Protein AF-A0AAU7CH42-F1 (afdb_monomer_lite)

Structure (mmCIF, N/CA/C/O backbone):
data_AF-A0AAU7CH42-F1
#
_entry.id   AF-A0AAU7CH42-F1
#
loop_
_atom_site.group_PDB
_atom_site.id
_atom_site.type_symbol
_atom_site.label_atom_id
_atom_site.label_alt_id
_atom_site.label_comp_id
_atom_site.label_asym_id
_atom_site.label_entity_id
_atom_site.label_seq_id
_atom_site.pdbx_PDB_ins_code
_atom_site.Cartn_x
_atom_site.Cartn_y
_atom_site.Cartn_z
_atom_site.occupancy
_atom_site.B_iso_or_equiv
_atom_site.auth_seq_id
_atom_site.auth_comp_id
_atom_site.auth_asym_id
_atom_site.auth_atom_id
_atom_site.pdbx_PDB_model_num
ATOM 1 N N . MET A 1 1 ? 17.005 -9.401 18.042 1.00 46.53 1 MET A N 1
ATOM 2 C CA . MET A 1 1 ? 15.572 -9.544 1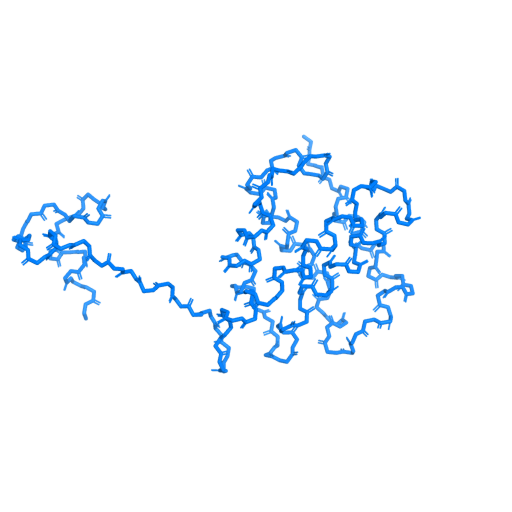8.365 1.00 46.53 1 MET A CA 1
ATOM 3 C C . MET A 1 1 ? 14.827 -9.165 17.100 1.00 46.53 1 MET A C 1
ATOM 5 O O . MET A 1 1 ? 15.107 -8.094 16.584 1.00 46.53 1 MET A O 1
ATOM 9 N N . PHE A 1 2 ? 14.045 -10.068 16.508 1.00 52.94 2 PHE A N 1
ATOM 10 C CA . PHE A 1 2 ? 13.291 -9.731 15.299 1.00 52.94 2 PHE A CA 1
ATOM 11 C C . PHE A 1 2 ? 12.168 -8.773 15.699 1.00 52.94 2 PHE A C 1
ATOM 13 O O . PHE A 1 2 ? 11.379 -9.090 16.588 1.00 52.94 2 PHE A O 1
ATOM 20 N N . ASP A 1 3 ? 12.155 -7.576 15.116 1.00 69.31 3 ASP A N 1
ATOM 21 C CA . ASP A 1 3 ? 11.069 -6.623 15.308 1.00 69.31 3 ASP A CA 1
ATOM 22 C C . ASP A 1 3 ? 9.828 -7.148 14.569 1.00 69.31 3 ASP A C 1
ATOM 24 O O . ASP A 1 3 ? 9.683 -6.978 13.360 1.00 69.31 3 ASP A O 1
ATOM 28 N N . ASN A 1 4 ? 8.945 -7.833 15.292 1.00 81.88 4 ASN A N 1
ATOM 29 C CA . ASN A 1 4 ? 7.700 -8.378 14.741 1.00 81.88 4 ASN A CA 1
ATOM 30 C C . ASN A 1 4 ? 6.534 -7.375 14.822 1.00 81.88 4 ASN A C 1
ATOM 32 O O . ASN A 1 4 ? 5.387 -7.759 14.609 1.00 81.88 4 ASN A O 1
ATOM 36 N N . ARG A 1 5 ? 6.791 -6.093 15.143 1.00 90.38 5 ARG A N 1
ATOM 37 C CA . ARG A 1 5 ? 5.725 -5.087 15.298 1.00 90.38 5 ARG A CA 1
ATOM 38 C C . ARG A 1 5 ? 4.928 -4.933 14.007 1.00 90.38 5 ARG A C 1
ATOM 40 O O . ARG A 1 5 ? 3.707 -4.984 14.045 1.00 90.38 5 ARG A O 1
ATOM 47 N N . TRP A 1 6 ? 5.624 -4.832 12.874 1.00 91.31 6 TRP A N 1
ATOM 48 C CA . TRP A 1 6 ? 5.000 -4.697 11.557 1.00 91.31 6 TRP A CA 1
ATOM 49 C C . TRP A 1 6 ? 4.039 -5.844 11.227 1.00 91.31 6 TRP A C 1
ATOM 51 O O . TRP A 1 6 ? 2.914 -5.588 10.809 1.00 91.31 6 TRP A O 1
ATOM 61 N N . ASP A 1 7 ? 4.465 -7.094 11.430 1.00 89.44 7 ASP A N 1
ATOM 62 C CA . ASP A 1 7 ? 3.642 -8.271 11.133 1.00 89.44 7 ASP A CA 1
ATOM 63 C C . ASP A 1 7 ? 2.440 -8.390 12.084 1.00 89.44 7 ASP A C 1
ATOM 65 O O . ASP A 1 7 ? 1.356 -8.785 11.665 1.00 89.44 7 ASP A O 1
ATOM 69 N N . ASN A 1 8 ? 2.593 -7.983 13.347 1.00 92.69 8 ASN A N 1
ATOM 70 C CA . ASN A 1 8 ? 1.464 -7.919 14.276 1.00 92.69 8 ASN A CA 1
ATOM 71 C C . ASN A 1 8 ? 0.457 -6.842 13.848 1.00 92.69 8 ASN A C 1
ATOM 73 O O . ASN A 1 8 ? -0.742 -7.097 13.794 1.00 92.69 8 ASN A O 1
ATOM 77 N N . TRP A 1 9 ? 0.935 -5.646 13.496 1.00 94.88 9 TRP A N 1
ATOM 78 C CA . TRP A 1 9 ? 0.058 -4.553 13.079 1.00 94.88 9 TRP A CA 1
ATOM 79 C C . TRP A 1 9 ? -0.636 -4.827 11.746 1.00 94.88 9 TRP A C 1
ATOM 81 O O . TRP A 1 9 ? -1.778 -4.409 11.564 1.00 94.88 9 TRP A O 1
ATOM 91 N N . SER A 1 10 ? 0.029 -5.515 10.814 1.00 92.75 10 SER A N 1
ATOM 92 C CA . SER A 1 10 ? -0.593 -5.922 9.553 1.00 92.75 10 SER A CA 1
ATOM 93 C C . SER A 1 10 ? -1.693 -6.965 9.778 1.00 92.75 10 SER A C 1
ATOM 95 O O . SER A 1 10 ? -2.712 -6.912 9.089 1.00 92.75 10 SER A O 1
ATOM 97 N N . GLY A 1 11 ? -1.528 -7.849 10.771 1.00 92.31 11 GLY A N 1
ATOM 98 C CA . GLY A 1 11 ? -2.577 -8.743 11.268 1.00 92.31 11 GLY A CA 1
ATOM 99 C C . GLY A 1 11 ? -3.774 -7.974 11.830 1.00 92.31 11 GLY A C 1
ATOM 100 O O . GLY A 1 11 ? -4.883 -8.133 11.326 1.00 92.31 11 GLY A O 1
ATOM 101 N N . ASP A 1 12 ? -3.531 -7.057 12.773 1.00 93.81 12 ASP A N 1
ATOM 102 C CA . ASP A 1 12 ? -4.585 -6.215 13.362 1.00 93.81 12 ASP A CA 1
ATOM 103 C C . ASP A 1 12 ? -5.366 -5.433 12.294 1.00 93.81 12 ASP A C 1
ATOM 105 O O . ASP A 1 12 ? -6.585 -5.284 12.376 1.00 93.81 12 ASP A O 1
ATOM 109 N N . PHE A 1 13 ? -4.669 -4.920 11.274 1.00 95.25 13 PHE A N 1
ATOM 110 C CA . PHE A 1 13 ? -5.308 -4.226 10.163 1.00 95.25 13 PHE A CA 1
ATOM 111 C C . PHE A 1 13 ? -6.175 -5.164 9.327 1.00 95.25 13 PHE A C 1
ATOM 113 O O . PHE A 1 13 ? -7.300 -4.791 9.002 1.00 95.25 13 PHE A O 1
ATOM 120 N N . ALA A 1 14 ? -5.685 -6.362 8.994 1.00 92.50 14 ALA A N 1
ATOM 121 C CA . ALA A 1 14 ? -6.423 -7.333 8.188 1.00 92.50 14 ALA A CA 1
ATOM 122 C C . ALA A 1 14 ? -7.743 -7.775 8.848 1.00 92.50 14 ALA A C 1
ATOM 124 O O . ALA A 1 14 ? -8.693 -8.096 8.137 1.00 92.50 14 ALA A O 1
ATOM 125 N N . GLU A 1 15 ? -7.817 -7.738 10.181 1.00 91.88 15 GLU A N 1
ATOM 126 C CA . GLU A 1 15 ? -9.028 -8.028 10.963 1.00 91.88 15 GLU A CA 1
ATOM 127 C C . GLU A 1 15 ? -9.875 -6.777 11.273 1.00 91.88 15 GLU A C 1
ATOM 129 O O . GLU A 1 15 ? -10.935 -6.871 11.893 1.00 91.88 15 GLU A O 1
ATOM 134 N N . SER A 1 16 ? -9.430 -5.590 10.857 1.00 92.25 16 SER A N 1
ATOM 135 C CA . SER A 1 16 ? -10.112 -4.330 11.150 1.00 92.25 16 SER A CA 1
ATOM 136 C C . SER A 1 16 ? -11.187 -3.974 10.119 1.00 92.25 16 SER A C 1
ATOM 138 O O . SER A 1 16 ? -11.091 -4.302 8.935 1.00 92.25 16 SER A O 1
ATOM 140 N N . PHE A 1 17 ? -12.146 -3.147 10.541 1.00 90.88 17 PHE A N 1
ATOM 141 C CA . PHE A 1 17 ? -13.134 -2.530 9.647 1.00 90.88 17 PHE A CA 1
ATOM 142 C C . PHE A 1 17 ? -12.491 -1.709 8.509 1.00 90.88 17 PHE A C 1
ATOM 144 O O . PHE A 1 17 ? -13.077 -1.537 7.441 1.00 90.88 17 PHE A O 1
ATOM 151 N N . ALA A 1 18 ? -11.267 -1.201 8.696 1.00 89.56 18 ALA A N 1
ATOM 152 C CA . ALA A 1 18 ? -10.545 -0.497 7.637 1.00 89.56 18 ALA A CA 1
ATOM 153 C C . ALA A 1 18 ? -10.196 -1.437 6.468 1.00 89.56 18 ALA A C 1
ATOM 155 O O . ALA A 1 18 ? -10.364 -1.058 5.309 1.00 89.56 18 ALA A O 1
ATOM 156 N N . ALA A 1 19 ? -9.801 -2.683 6.749 1.00 89.44 19 ALA A N 1
ATOM 157 C CA . ALA A 1 19 ? -9.552 -3.676 5.706 1.00 89.44 19 ALA A CA 1
ATOM 158 C C . ALA A 1 19 ? -10.844 -4.149 5.021 1.00 89.44 19 ALA A C 1
ATOM 160 O O . ALA A 1 19 ? -10.835 -4.428 3.821 1.00 89.44 19 ALA A O 1
ATOM 161 N N . GLU A 1 20 ? -11.974 -4.180 5.732 1.00 90.31 20 GLU A N 1
ATOM 162 C CA . GLU A 1 20 ? -13.276 -4.514 5.137 1.00 90.31 20 GLU A CA 1
ATOM 163 C C . GLU A 1 20 ? -13.731 -3.487 4.089 1.00 90.31 20 GLU A C 1
ATOM 165 O O . GLU A 1 20 ? -14.423 -3.839 3.131 1.00 90.31 20 GLU A O 1
ATOM 170 N N . GLN A 1 21 ? -13.309 -2.229 4.225 1.00 90.19 21 GLN A N 1
ATOM 171 C CA . GLN A 1 21 ? -13.615 -1.158 3.273 1.00 90.19 21 GLN A CA 1
ATOM 172 C C . GLN A 1 21 ? -12.758 -1.207 1.999 1.00 90.19 21 GLN A C 1
ATOM 174 O O . GLN A 1 21 ? -13.072 -0.516 1.028 1.00 90.19 21 GLN A O 1
ATOM 179 N N . LEU A 1 22 ? -11.713 -2.041 1.956 1.00 93.81 22 LEU A N 1
ATOM 180 C CA . LEU A 1 22 ? -10.921 -2.242 0.746 1.00 93.81 22 LEU A CA 1
ATOM 181 C C . LEU A 1 22 ? -11.749 -2.910 -0.360 1.00 93.81 22 LEU A C 1
ATOM 183 O O . LEU A 1 22 ? -12.705 -3.659 -0.111 1.00 93.81 22 LEU A O 1
ATOM 187 N N . ASP A 1 23 ? -11.323 -2.673 -1.603 1.00 95.38 23 ASP A N 1
ATOM 188 C CA . ASP A 1 23 ? -11.874 -3.327 -2.788 1.00 95.38 23 ASP A CA 1
ATOM 189 C C . ASP A 1 23 ? -11.852 -4.853 -2.608 1.00 95.38 23 ASP A C 1
ATOM 191 O O . ASP A 1 23 ? -10.850 -5.448 -2.203 1.00 95.38 23 ASP A O 1
ATOM 195 N N . SER A 1 24 ? -12.973 -5.501 -2.923 1.00 94.00 24 SER A N 1
ATOM 196 C CA . SER A 1 24 ? -13.136 -6.952 -2.785 1.00 94.00 24 SER A CA 1
ATOM 197 C C . SER A 1 24 ? -12.020 -7.775 -3.446 1.00 94.00 24 SER A C 1
ATOM 199 O O . SER A 1 24 ? -11.683 -8.842 -2.936 1.00 94.00 24 SER A O 1
ATOM 201 N N . ARG A 1 25 ? -11.395 -7.261 -4.518 1.00 94.50 25 ARG A N 1
ATOM 202 C CA . ARG A 1 25 ? -10.317 -7.930 -5.266 1.00 94.50 25 ARG A CA 1
ATOM 203 C C . ARG A 1 25 ? -9.023 -8.097 -4.472 1.00 94.50 25 ARG A C 1
ATOM 205 O O . ARG A 1 25 ? -8.244 -8.992 -4.776 1.00 94.50 25 ARG A O 1
ATOM 212 N N . VAL A 1 26 ? -8.775 -7.254 -3.467 1.00 94.00 26 VAL A N 1
ATOM 213 C CA . VAL A 1 26 ? -7.531 -7.291 -2.675 1.00 94.00 26 VAL A CA 1
ATOM 214 C C . VAL A 1 26 ? -7.691 -7.916 -1.297 1.00 94.00 26 VAL A C 1
ATOM 216 O O . VAL A 1 26 ? -6.680 -8.241 -0.679 1.00 94.00 26 VAL A O 1
ATOM 219 N N . ARG A 1 27 ? -8.923 -8.138 -0.817 1.00 90.69 27 ARG A N 1
ATOM 220 C CA . ARG A 1 27 ? -9.181 -8.639 0.548 1.00 90.69 27 ARG A CA 1
ATOM 221 C C . ARG A 1 27 ? -8.472 -9.963 0.845 1.00 90.69 27 ARG A C 1
ATOM 223 O O . ARG A 1 27 ? -7.930 -10.130 1.929 1.00 90.69 27 ARG A O 1
ATOM 230 N N . GLY A 1 28 ? -8.401 -10.867 -0.133 1.00 91.81 28 GLY A N 1
ATOM 231 C CA . GLY A 1 28 ? -7.698 -12.150 0.004 1.00 91.81 28 GLY A CA 1
ATOM 232 C C . GLY A 1 28 ? -6.165 -12.063 -0.014 1.00 91.81 28 GLY A C 1
ATOM 233 O O . GLY A 1 28 ? -5.507 -13.059 0.263 1.00 91.81 28 GLY A O 1
ATOM 234 N N . CYS A 1 29 ? -5.591 -10.899 -0.334 1.00 94.31 29 CYS A N 1
ATOM 235 C CA . CYS A 1 29 ? -4.148 -10.711 -0.513 1.00 94.31 29 CYS A CA 1
ATOM 236 C C . CYS A 1 29 ? -3.557 -9.607 0.383 1.00 94.31 29 CYS A C 1
ATOM 238 O O . CYS A 1 29 ? -2.383 -9.273 0.231 1.00 94.31 29 CYS A O 1
ATOM 240 N N . VAL A 1 30 ? -4.334 -9.028 1.310 1.00 94.75 30 VAL A N 1
ATOM 241 C CA . VAL A 1 30 ? -3.886 -7.906 2.160 1.00 94.75 30 VAL A CA 1
ATOM 242 C C . VAL A 1 30 ? -2.625 -8.265 2.941 1.00 94.75 30 VAL A C 1
ATOM 244 O O . VAL A 1 30 ? -1.619 -7.565 2.834 1.00 94.75 30 VAL A O 1
ATOM 247 N N . SER A 1 31 ? -2.645 -9.378 3.677 1.00 93.19 31 SER A N 1
ATOM 248 C CA . SER A 1 31 ? -1.502 -9.806 4.490 1.00 93.19 31 SER A CA 1
ATOM 249 C C . SER A 1 31 ? -0.255 -10.042 3.637 1.00 93.19 31 SER A C 1
ATOM 251 O O . SER A 1 31 ? 0.833 -9.612 4.004 1.00 93.19 31 SER A O 1
ATOM 253 N N . GLU A 1 32 ? -0.409 -10.647 2.457 1.00 94.38 32 GLU A N 1
ATOM 254 C CA . GLU A 1 32 ? 0.707 -10.904 1.544 1.00 94.38 32 GLU A CA 1
ATOM 255 C C . GLU A 1 32 ? 1.329 -9.599 1.016 1.00 94.38 32 GLU A C 1
ATOM 257 O O . GLU A 1 32 ? 2.554 -9.445 1.016 1.00 94.38 32 GLU A O 1
ATOM 262 N N . ILE A 1 33 ? 0.491 -8.626 0.637 1.00 96.38 33 ILE A N 1
ATOM 263 C CA . ILE A 1 33 ? 0.925 -7.293 0.197 1.00 96.38 33 ILE A CA 1
ATOM 264 C C . ILE A 1 33 ? 1.716 -6.592 1.307 1.00 96.38 33 ILE A C 1
ATOM 266 O O . ILE A 1 33 ? 2.823 -6.104 1.058 1.00 96.38 33 ILE A O 1
ATOM 270 N N . LEU A 1 34 ? 1.171 -6.551 2.526 1.00 96.62 34 LEU A N 1
ATOM 271 C CA . LEU A 1 34 ? 1.771 -5.821 3.644 1.00 96.62 34 LEU A CA 1
ATOM 272 C C . LEU A 1 34 ? 3.050 -6.487 4.159 1.00 96.62 34 LEU A C 1
ATOM 274 O O . LEU A 1 34 ? 4.032 -5.788 4.428 1.00 96.62 34 LEU A O 1
ATOM 278 N N . SER A 1 35 ? 3.085 -7.817 4.248 1.00 94.19 35 SER A N 1
ATOM 279 C CA . SER A 1 35 ? 4.292 -8.551 4.640 1.00 94.19 35 SER A CA 1
ATOM 280 C C . SER A 1 35 ? 5.404 -8.383 3.605 1.00 94.19 35 SER A C 1
ATOM 282 O O . SER A 1 35 ? 6.536 -8.058 3.971 1.00 94.19 35 SER A O 1
ATOM 284 N N . HIS A 1 36 ? 5.103 -8.517 2.307 1.00 95.38 36 HIS A N 1
ATOM 285 C CA . HIS A 1 36 ? 6.108 -8.317 1.261 1.00 95.38 36 HIS A CA 1
ATOM 286 C C . HIS A 1 36 ? 6.618 -6.868 1.223 1.00 95.38 36 HIS A C 1
ATOM 288 O O . HIS A 1 36 ? 7.822 -6.640 1.054 1.00 95.38 36 HIS A O 1
ATOM 294 N N . PHE A 1 37 ? 5.732 -5.882 1.398 1.00 96.94 37 PHE A N 1
ATOM 295 C CA . PHE A 1 37 ? 6.116 -4.473 1.469 1.00 96.94 37 PHE A CA 1
ATOM 296 C C . PHE A 1 37 ? 7.042 -4.204 2.660 1.00 96.94 37 PHE A C 1
ATOM 298 O O . PHE A 1 37 ? 8.146 -3.701 2.457 1.00 96.94 37 PHE A O 1
ATOM 305 N N . GLY A 1 38 ? 6.656 -4.610 3.874 1.00 94.94 38 GLY A N 1
ATOM 306 C CA . GLY A 1 38 ? 7.467 -4.398 5.075 1.00 94.94 38 GLY A CA 1
ATOM 307 C C . GLY A 1 38 ? 8.843 -5.058 4.986 1.00 94.94 38 GLY A C 1
ATOM 308 O O . GLY A 1 38 ? 9.858 -4.416 5.250 1.00 94.94 38 GLY A O 1
ATOM 309 N N . GLN A 1 39 ? 8.913 -6.309 4.517 1.00 94.00 39 GLN A N 1
ATOM 310 C CA . GLN A 1 39 ? 10.189 -6.999 4.282 1.00 94.00 39 GLN A CA 1
ATOM 311 C C . GLN A 1 39 ? 11.045 -6.287 3.226 1.00 94.00 39 GLN A C 1
ATOM 313 O O . GLN A 1 39 ? 12.266 -6.181 3.364 1.00 94.00 39 GLN A O 1
ATOM 318 N N . SER A 1 40 ? 10.411 -5.763 2.175 1.00 94.69 40 SER A N 1
ATOM 319 C CA . SER A 1 40 ? 11.094 -5.018 1.120 1.00 94.69 40 SER A CA 1
ATOM 320 C C . SER A 1 40 ? 11.672 -3.698 1.624 1.00 94.69 40 SER A C 1
ATOM 322 O O . SER A 1 40 ? 12.813 -3.389 1.274 1.00 94.69 40 SER A O 1
ATOM 324 N N . VAL A 1 41 ? 10.937 -2.957 2.457 1.00 95.06 41 VAL A N 1
ATOM 325 C CA . VAL A 1 41 ? 11.427 -1.726 3.097 1.00 95.06 41 VAL A CA 1
ATOM 326 C C . VAL A 1 41 ? 12.579 -2.051 4.043 1.00 95.06 41 VAL A C 1
ATOM 328 O O . VAL A 1 41 ? 13.654 -1.488 3.876 1.00 95.06 41 VAL A O 1
ATOM 331 N N . ARG A 1 42 ? 12.427 -3.058 4.917 1.00 93.12 42 ARG A N 1
ATOM 332 C CA . ARG A 1 42 ? 13.475 -3.506 5.860 1.00 93.12 42 ARG A CA 1
ATOM 333 C C . ARG A 1 42 ? 14.764 -3.974 5.193 1.00 93.12 42 ARG A C 1
ATOM 335 O O . ARG A 1 42 ? 15.836 -3.936 5.792 1.00 93.12 42 ARG A O 1
ATOM 342 N N . SER A 1 43 ? 14.671 -4.442 3.949 1.00 92.75 43 SER A N 1
ATOM 343 C CA . SER A 1 43 ? 15.849 -4.816 3.162 1.00 92.75 43 SER A CA 1
ATOM 344 C C . SER A 1 43 ? 16.683 -3.615 2.692 1.00 92.75 43 SER A C 1
ATOM 346 O O . SER A 1 43 ? 17.808 -3.820 2.241 1.00 92.75 43 SER A O 1
ATOM 348 N N . ILE A 1 44 ? 16.131 -2.398 2.765 1.00 91.81 44 ILE A N 1
ATOM 349 C CA . ILE A 1 44 ? 16.771 -1.133 2.379 1.00 91.81 44 ILE A CA 1
ATOM 350 C C . ILE A 1 44 ? 17.048 -0.280 3.627 1.00 91.81 44 ILE A C 1
ATOM 352 O O . ILE A 1 44 ? 18.197 0.087 3.846 1.00 91.81 44 ILE A O 1
ATOM 356 N N . ASP A 1 45 ? 16.029 -0.034 4.456 1.00 91.50 45 ASP A N 1
ATOM 357 C CA . ASP A 1 45 ? 16.111 0.714 5.718 1.00 91.50 45 ASP A CA 1
ATOM 358 C C . ASP A 1 45 ? 15.875 -0.221 6.901 1.00 91.50 45 ASP A C 1
ATOM 360 O O . ASP A 1 45 ? 14.771 -0.730 7.101 1.00 91.50 45 ASP A O 1
ATOM 364 N N . ARG A 1 46 ? 16.915 -0.456 7.702 1.00 89.38 46 ARG A N 1
ATOM 365 C CA . ARG A 1 46 ? 16.840 -1.368 8.854 1.00 89.38 46 ARG A CA 1
ATOM 366 C C . ARG A 1 46 ? 16.067 -0.791 10.035 1.00 89.38 46 ARG A C 1
ATOM 368 O O . ARG A 1 46 ? 15.541 -1.575 10.820 1.00 89.38 46 ARG A O 1
ATOM 375 N N . ASP A 1 47 ? 15.999 0.531 10.126 1.00 88.88 47 ASP A N 1
ATOM 376 C CA . ASP A 1 47 ? 15.338 1.271 11.204 1.00 88.88 47 ASP A CA 1
ATOM 377 C C . ASP A 1 47 ? 13.819 1.396 10.993 1.00 88.88 47 ASP A C 1
ATOM 379 O O . ASP A 1 47 ? 13.100 1.919 11.837 1.00 88.88 47 ASP A O 1
ATOM 383 N N . PHE A 1 48 ? 13.290 0.852 9.895 1.00 89.31 48 PHE A N 1
ATOM 384 C CA . PHE A 1 48 ? 11.854 0.773 9.664 1.00 89.31 48 PHE A CA 1
ATOM 385 C C . PHE A 1 48 ? 11.159 -0.154 10.683 1.00 89.31 48 PHE A C 1
ATOM 387 O O . PHE A 1 48 ? 11.546 -1.328 10.806 1.00 89.31 48 PHE A O 1
ATOM 394 N N . PRO A 1 49 ? 10.058 0.279 11.331 1.00 88.62 49 PRO A N 1
ATOM 395 C CA . PRO A 1 49 ? 9.188 1.407 10.970 1.00 88.62 49 PRO A CA 1
ATOM 396 C C . PRO A 1 49 ? 9.405 2.710 11.756 1.00 88.62 49 PRO A C 1
ATOM 398 O O . PRO A 1 49 ? 8.531 3.567 11.706 1.00 88.62 49 PRO A O 1
ATOM 401 N N . ASP A 1 50 ? 10.511 2.867 12.481 1.00 88.56 50 ASP A N 1
ATOM 402 C CA . ASP A 1 50 ? 10.781 4.081 13.260 1.00 88.56 50 ASP A CA 1
ATOM 403 C C . ASP A 1 50 ? 11.382 5.201 12.379 1.00 88.56 50 ASP A C 1
ATOM 405 O O . ASP A 1 50 ? 11.065 6.370 12.571 1.00 88.56 50 ASP A O 1
ATOM 409 N N . GLU A 1 51 ? 12.184 4.855 11.363 1.00 87.19 51 GLU A N 1
ATOM 410 C CA . GLU A 1 51 ? 12.722 5.805 10.377 1.00 87.19 51 GLU A CA 1
ATOM 411 C C . GLU A 1 51 ? 12.733 5.204 8.960 1.00 87.19 51 GLU A C 1
ATOM 413 O O . GLU A 1 51 ? 12.930 4.000 8.770 1.00 87.19 51 GLU A O 1
ATOM 418 N N . VAL A 1 52 ? 12.502 6.046 7.944 1.00 91.19 52 VAL A N 1
ATOM 419 C CA . VAL A 1 52 ? 12.564 5.664 6.525 1.00 91.19 52 VAL A CA 1
ATOM 420 C C . VAL A 1 52 ? 13.313 6.720 5.729 1.00 91.19 52 VAL A C 1
ATOM 422 O O . VAL A 1 52 ? 12.919 7.887 5.693 1.00 91.19 52 VAL A O 1
ATOM 425 N N . SER A 1 53 ? 14.352 6.294 5.015 1.00 91.00 53 SER A N 1
ATOM 426 C CA . SER A 1 53 ? 15.127 7.162 4.141 1.00 91.00 53 SER A CA 1
ATOM 427 C C . SER A 1 53 ? 14.308 7.638 2.936 1.00 91.00 53 SER A C 1
ATOM 429 O O . SER A 1 53 ? 13.464 6.931 2.368 1.00 91.00 53 SER A O 1
ATOM 431 N N . ALA A 1 54 ? 14.599 8.856 2.477 1.00 85.50 54 ALA A N 1
ATOM 432 C CA . ALA A 1 54 ? 13.951 9.423 1.301 1.00 85.50 54 ALA A CA 1
ATOM 433 C C . ALA A 1 54 ? 14.151 8.528 0.061 1.00 85.50 54 ALA A C 1
ATOM 435 O O . ALA A 1 54 ? 15.265 8.153 -0.294 1.00 85.50 54 ALA A O 1
ATOM 436 N N . GLY A 1 55 ? 13.056 8.208 -0.634 1.00 90.00 55 GLY A N 1
ATOM 437 C CA . GLY A 1 55 ? 13.085 7.391 -1.853 1.00 90.00 55 GLY A CA 1
ATOM 438 C C . GLY A 1 55 ? 13.031 5.875 -1.625 1.00 90.00 55 GLY A C 1
ATOM 439 O O . GLY A 1 55 ? 12.866 5.133 -2.602 1.00 90.00 55 GLY A O 1
ATOM 440 N N . THR A 1 56 ? 13.065 5.398 -0.376 1.00 94.31 56 THR A N 1
ATOM 441 C CA . THR A 1 56 ? 12.927 3.966 -0.063 1.00 94.31 56 THR A CA 1
ATOM 442 C C . THR A 1 56 ? 11.599 3.408 -0.576 1.00 94.31 56 THR A C 1
ATOM 444 O O . THR A 1 56 ? 11.597 2.420 -1.315 1.00 94.31 56 THR A O 1
ATOM 447 N N . PHE A 1 57 ? 10.470 4.081 -0.324 1.00 95.81 57 PHE A N 1
ATOM 448 C CA . PHE A 1 57 ? 9.172 3.640 -0.854 1.00 95.81 57 PHE A CA 1
ATOM 449 C C . PHE A 1 57 ? 9.098 3.656 -2.380 1.00 95.81 57 PHE A C 1
ATOM 451 O O . PHE A 1 57 ? 8.505 2.751 -2.964 1.00 95.81 57 PHE A O 1
ATOM 458 N N . ALA A 1 58 ? 9.738 4.623 -3.045 1.00 93.38 58 ALA A N 1
ATOM 459 C CA . ALA A 1 58 ? 9.784 4.665 -4.506 1.00 93.38 58 ALA A CA 1
ATOM 460 C C . ALA A 1 58 ? 10.526 3.449 -5.074 1.00 93.38 58 ALA A C 1
ATOM 462 O O . ALA A 1 58 ? 10.048 2.805 -6.011 1.00 93.38 58 ALA A O 1
ATOM 463 N N . THR A 1 59 ? 11.651 3.087 -4.460 1.00 92.94 59 THR A N 1
ATOM 464 C CA . THR A 1 59 ? 12.431 1.901 -4.830 1.00 92.94 59 THR A CA 1
ATOM 465 C C . THR A 1 59 ? 11.639 0.619 -4.573 1.00 92.94 59 THR A C 1
ATOM 467 O O . THR A 1 59 ? 11.516 -0.228 -5.459 1.00 92.94 59 THR A O 1
ATOM 470 N N . VAL A 1 60 ? 11.032 0.480 -3.390 1.00 95.62 60 VAL A N 1
ATOM 471 C CA . VAL A 1 60 ? 10.230 -0.700 -3.031 1.00 95.62 60 VAL A CA 1
ATOM 472 C C . VAL A 1 60 ? 9.038 -0.865 -3.967 1.00 95.62 60 VAL A C 1
ATOM 474 O O . VAL A 1 60 ? 8.886 -1.933 -4.567 1.00 95.62 60 VAL A O 1
ATOM 477 N N . LEU A 1 61 ? 8.225 0.181 -4.140 1.00 95.00 61 LEU A N 1
ATOM 478 C CA . LEU A 1 61 ? 7.047 0.127 -5.000 1.00 95.00 61 LEU A CA 1
ATOM 479 C C . LEU A 1 61 ? 7.423 -0.129 -6.452 1.00 95.00 61 LEU A C 1
ATOM 481 O O . LEU A 1 61 ? 6.752 -0.908 -7.104 1.00 95.00 61 LEU A O 1
ATOM 485 N N . THR A 1 62 ? 8.478 0.474 -6.994 1.00 91.81 62 THR A N 1
ATOM 486 C CA . THR A 1 62 ? 8.747 0.332 -8.433 1.00 91.81 62 THR A CA 1
ATOM 487 C C . THR A 1 62 ? 9.603 -0.886 -8.784 1.00 91.81 62 THR A C 1
ATOM 489 O O . THR A 1 62 ? 9.484 -1.405 -9.893 1.00 91.81 62 THR A O 1
ATOM 492 N N . GLU A 1 63 ? 10.438 -1.396 -7.878 1.00 89.94 63 GLU A N 1
ATOM 493 C CA . GLU A 1 63 ? 11.378 -2.477 -8.205 1.00 89.94 63 GLU A CA 1
ATOM 494 C C . GLU A 1 63 ? 11.061 -3.818 -7.552 1.00 89.94 63 GLU A C 1
ATOM 496 O O . GLU A 1 63 ? 11.315 -4.865 -8.166 1.00 89.94 63 GLU A O 1
ATOM 501 N N . LYS A 1 64 ? 10.531 -3.797 -6.322 1.00 92.06 64 LYS A N 1
ATOM 502 C CA . LYS A 1 64 ? 10.294 -5.001 -5.515 1.00 92.06 64 LYS A CA 1
ATOM 503 C C . LYS A 1 64 ? 8.833 -5.435 -5.580 1.00 92.06 64 LYS A C 1
ATOM 505 O O . LYS A 1 64 ? 8.569 -6.567 -5.968 1.00 92.06 64 LYS A O 1
ATOM 510 N N . MET A 1 65 ? 7.890 -4.535 -5.303 1.00 93.62 65 MET A N 1
ATOM 511 C CA . MET A 1 65 ? 6.451 -4.841 -5.290 1.00 93.62 65 MET A CA 1
ATOM 512 C C . MET A 1 65 ? 5.894 -5.433 -6.592 1.00 93.62 65 MET A C 1
ATOM 514 O O . MET A 1 65 ? 5.088 -6.353 -6.504 1.00 93.62 65 MET A O 1
ATOM 518 N N . PRO A 1 66 ? 6.313 -5.019 -7.804 1.00 90.44 66 PRO A N 1
ATOM 519 C CA . PRO A 1 66 ? 5.761 -5.586 -9.033 1.00 90.44 66 PRO A CA 1
ATOM 520 C C . PRO A 1 66 ? 6.119 -7.069 -9.231 1.00 90.44 66 PRO A C 1
ATOM 522 O O . PRO A 1 66 ? 5.537 -7.732 -10.087 1.00 90.44 66 PRO A O 1
ATOM 525 N N . ARG A 1 67 ? 7.097 -7.588 -8.471 1.00 88.06 67 ARG A N 1
ATOM 526 C CA . ARG A 1 67 ? 7.507 -9.000 -8.490 1.00 88.06 67 ARG A CA 1
ATOM 527 C C . ARG A 1 67 ? 6.631 -9.884 -7.601 1.00 88.06 67 ARG A C 1
ATOM 529 O O . ARG A 1 67 ? 6.747 -11.101 -7.710 1.00 88.06 67 ARG A O 1
ATOM 536 N N . LEU A 1 68 ? 5.797 -9.291 -6.745 1.00 90.69 68 LEU A N 1
ATOM 537 C CA . LEU A 1 68 ? 4.850 -10.028 -5.922 1.00 90.69 68 LEU A CA 1
ATOM 538 C C . LEU A 1 68 ? 3.808 -10.707 -6.817 1.00 90.69 68 LEU A C 1
ATOM 540 O O . LEU A 1 68 ? 3.278 -10.099 -7.753 1.00 90.69 68 LEU A O 1
ATOM 544 N N . VAL A 1 69 ? 3.534 -11.979 -6.541 1.00 89.88 69 VAL A N 1
ATOM 545 C CA . VAL A 1 69 ? 2.578 -12.772 -7.312 1.00 89.88 69 VAL A CA 1
ATOM 546 C C . VAL A 1 69 ? 1.179 -12.474 -6.790 1.00 89.88 69 VAL A C 1
ATOM 548 O O . VAL A 1 69 ? 0.751 -13.029 -5.794 1.00 89.88 69 VAL A O 1
ATOM 551 N N . LEU A 1 70 ? 0.466 -11.588 -7.482 1.00 90.06 70 LEU A N 1
ATOM 552 C CA . LEU A 1 70 ? -0.926 -11.246 -7.183 1.00 90.06 70 LEU A CA 1
ATOM 553 C C . LEU A 1 70 ? -1.827 -11.529 -8.396 1.00 90.06 70 LEU A C 1
ATOM 555 O O . LEU A 1 70 ? -1.325 -11.505 -9.534 1.00 90.06 70 LEU A O 1
ATOM 559 N N . PRO A 1 71 ? -3.145 -11.721 -8.185 1.00 91.06 71 PRO A N 1
ATOM 560 C CA . PRO A 1 71 ? -4.141 -11.674 -9.255 1.00 91.06 71 PRO A CA 1
ATOM 561 C C . PRO A 1 71 ? -4.005 -10.394 -10.092 1.00 91.06 71 PRO A C 1
ATOM 563 O O . PRO A 1 71 ? -3.715 -9.322 -9.555 1.00 91.06 71 PRO A O 1
ATOM 566 N N . ASP A 1 72 ? -4.171 -10.492 -11.413 1.00 89.25 72 ASP A N 1
ATOM 567 C CA . ASP A 1 72 ? -3.888 -9.382 -12.337 1.00 89.25 72 ASP A CA 1
ATOM 568 C C . ASP A 1 72 ? -4.745 -8.135 -12.070 1.00 89.25 72 ASP A C 1
ATOM 570 O O . ASP A 1 72 ? -4.277 -7.008 -12.234 1.00 89.25 72 ASP A O 1
ATOM 574 N N . ASP A 1 73 ? -5.978 -8.330 -11.615 1.00 90.69 73 ASP A N 1
ATOM 575 C CA . ASP A 1 73 ? -6.929 -7.285 -11.247 1.00 90.69 73 ASP A CA 1
ATOM 576 C C . ASP A 1 73 ? -6.681 -6.693 -9.849 1.00 90.69 73 ASP A C 1
ATOM 578 O O . ASP A 1 73 ? -7.075 -5.551 -9.599 1.00 90.69 73 ASP A O 1
ATOM 582 N N . ALA A 1 74 ? -5.995 -7.428 -8.968 1.00 93.19 74 ALA A N 1
ATOM 583 C CA . ALA A 1 74 ? -5.594 -6.989 -7.632 1.00 93.19 74 ALA A CA 1
ATOM 584 C C . ALA A 1 74 ? -4.272 -6.201 -7.632 1.00 93.19 74 ALA A C 1
ATOM 586 O O . ALA A 1 74 ? -4.098 -5.281 -6.834 1.00 93.19 74 ALA A O 1
ATOM 587 N N . ARG A 1 75 ? -3.344 -6.510 -8.552 1.00 92.69 75 ARG A N 1
ATOM 588 C CA . ARG A 1 75 ? -2.045 -5.815 -8.683 1.00 92.69 75 ARG A CA 1
ATOM 589 C C . ARG A 1 75 ? -2.144 -4.289 -8.643 1.00 92.69 75 ARG A C 1
ATOM 591 O O . ARG A 1 75 ? -1.495 -3.703 -7.781 1.00 92.69 75 ARG A O 1
ATOM 598 N N . PRO A 1 76 ? -2.936 -3.617 -9.503 1.00 94.31 76 PRO A N 1
ATOM 599 C CA . PRO A 1 76 ? -2.955 -2.153 -9.543 1.00 94.31 76 PRO A CA 1
ATOM 600 C C . PRO A 1 76 ? -3.456 -1.498 -8.247 1.00 94.31 76 PRO A C 1
ATOM 602 O O . PRO A 1 76 ? -3.247 -0.304 -8.044 1.00 94.31 76 PRO A O 1
ATOM 605 N N . LEU A 1 77 ? -4.102 -2.271 -7.372 1.00 95.69 77 LEU A N 1
ATOM 606 C CA . LEU A 1 77 ? -4.645 -1.816 -6.097 1.00 95.69 77 LEU A CA 1
ATOM 607 C C . LEU A 1 77 ? -3.662 -1.979 -4.927 1.00 95.69 77 LEU A C 1
ATOM 609 O O . LEU A 1 77 ? -3.913 -1.441 -3.851 1.00 95.69 77 LEU A O 1
ATOM 613 N N . ALA A 1 78 ? -2.536 -2.677 -5.111 1.00 96.31 78 ALA A N 1
ATOM 614 C CA . ALA A 1 78 ? -1.570 -2.918 -4.038 1.00 96.31 78 ALA A CA 1
ATOM 615 C C . ALA A 1 78 ? -1.051 -1.633 -3.351 1.00 96.31 78 ALA A C 1
ATOM 617 O O . ALA A 1 78 ? -0.966 -1.631 -2.122 1.00 96.31 78 ALA A O 1
ATOM 618 N N . PRO A 1 79 ? -0.750 -0.524 -4.066 1.00 97.62 79 PRO A N 1
ATOM 619 C CA . PRO A 1 79 ? -0.366 0.728 -3.413 1.00 97.62 79 PRO A CA 1
ATOM 620 C C . PRO A 1 79 ? -1.465 1.301 -2.515 1.00 97.62 79 PRO A C 1
ATOM 622 O O . PRO A 1 79 ? -1.151 1.856 -1.469 1.00 97.62 79 PRO A O 1
ATOM 625 N N . GLU A 1 80 ? -2.741 1.145 -2.881 1.00 97.12 80 GLU A N 1
ATOM 626 C CA . GLU A 1 80 ? -3.841 1.665 -2.062 1.00 97.12 80 GLU A CA 1
ATOM 627 C C . GLU A 1 80 ? -3.994 0.863 -0.767 1.00 97.12 80 GLU A C 1
ATOM 629 O O . GLU A 1 80 ? -4.175 1.454 0.290 1.00 97.12 80 GLU A O 1
ATOM 634 N N . VAL A 1 81 ? -3.811 -0.462 -0.810 1.00 97.44 81 VAL A N 1
ATOM 635 C CA . VAL A 1 81 ? -3.773 -1.296 0.408 1.00 97.44 81 VAL A CA 1
ATOM 636 C C . VAL A 1 81 ? -2.682 -0.816 1.367 1.00 97.44 81 VAL A C 1
ATOM 638 O O . VAL A 1 81 ? -2.926 -0.674 2.563 1.00 97.44 81 VAL A O 1
ATOM 641 N N . ILE A 1 82 ? -1.485 -0.529 0.843 1.00 97.81 82 ILE A N 1
ATOM 642 C CA . ILE A 1 82 ? -0.369 -0.016 1.648 1.00 97.81 82 ILE A CA 1
ATOM 643 C C . ILE A 1 82 ? -0.713 1.364 2.223 1.00 97.81 82 ILE A C 1
ATOM 645 O O . ILE A 1 82 ? -0.493 1.593 3.407 1.00 97.81 82 ILE A O 1
ATOM 649 N N . ALA A 1 83 ? -1.262 2.276 1.416 1.00 97.75 83 ALA A N 1
ATOM 650 C CA . ALA A 1 83 ? -1.614 3.620 1.868 1.00 97.75 83 ALA A CA 1
ATOM 651 C C . ALA A 1 83 ? -2.666 3.596 2.991 1.00 97.75 83 ALA A C 1
ATOM 653 O O . ALA A 1 83 ? -2.470 4.244 4.016 1.00 97.75 83 ALA A O 1
ATOM 654 N N . GLN A 1 84 ? -3.723 2.794 2.841 1.00 97.19 84 GLN A N 1
ATOM 655 C CA . GLN A 1 84 ? -4.763 2.624 3.863 1.00 97.19 84 GLN A CA 1
ATOM 656 C C . GLN A 1 84 ? -4.207 2.021 5.156 1.00 97.19 84 GLN A C 1
ATOM 658 O O . GLN A 1 84 ? -4.563 2.449 6.252 1.00 97.19 84 GLN A O 1
ATOM 663 N N . PHE A 1 85 ? -3.284 1.059 5.050 1.00 97.50 85 PHE A N 1
ATOM 664 C CA . PHE A 1 85 ? -2.619 0.509 6.227 1.00 97.50 85 PHE A CA 1
ATOM 665 C C . PHE A 1 85 ? -1.782 1.562 6.964 1.00 97.50 85 PHE A C 1
ATOM 667 O O . PHE A 1 85 ? -1.829 1.646 8.188 1.00 97.50 85 PHE A O 1
ATOM 674 N N . LEU A 1 86 ? -1.034 2.389 6.234 1.00 97.25 86 LEU A N 1
ATOM 675 C CA . LEU A 1 86 ? -0.214 3.447 6.826 1.00 97.25 86 LEU A CA 1
ATOM 676 C C . LEU A 1 86 ? -1.065 4.535 7.504 1.00 97.25 86 LEU A C 1
ATOM 678 O O . LEU A 1 86 ? -0.704 5.003 8.584 1.00 97.25 86 LEU A O 1
ATOM 682 N N . GLU A 1 87 ? -2.222 4.883 6.937 1.00 96.62 87 GLU A N 1
ATOM 683 C CA . GLU A 1 87 ? -3.202 5.761 7.595 1.00 96.62 87 GLU A CA 1
ATOM 684 C C . GLU A 1 87 ? -3.761 5.127 8.867 1.00 96.62 87 GLU A C 1
ATOM 686 O O . GLU A 1 87 ? -3.798 5.777 9.909 1.00 96.62 87 GLU A O 1
ATOM 691 N N . TYR A 1 88 ? -4.087 3.835 8.828 1.00 96.62 88 TYR A N 1
ATOM 692 C CA . TYR A 1 88 ? -4.504 3.094 10.014 1.00 96.62 88 TYR A CA 1
ATOM 693 C C . TYR A 1 88 ? -3.425 3.084 11.113 1.00 96.62 88 TYR A C 1
ATOM 695 O O . TYR A 1 88 ? -3.742 3.258 12.292 1.00 96.62 88 TYR A O 1
ATOM 703 N N . LEU A 1 89 ? -2.140 2.936 10.767 1.00 96.31 89 LEU A N 1
ATOM 704 C CA . LEU A 1 89 ? -1.045 3.043 11.743 1.00 96.31 89 LEU A CA 1
ATOM 705 C C . LEU A 1 89 ? -0.963 4.437 12.372 1.00 96.31 89 LEU A C 1
ATOM 707 O O . LEU A 1 89 ? -0.670 4.552 13.563 1.00 96.31 89 LEU A O 1
ATOM 711 N N . ARG A 1 90 ? -1.255 5.483 11.599 1.00 96.06 90 ARG A N 1
ATOM 712 C CA . ARG A 1 90 ? -1.332 6.854 12.106 1.00 96.06 90 ARG A CA 1
ATOM 713 C C . ARG A 1 90 ? -2.535 7.050 13.020 1.00 96.06 90 ARG A C 1
ATOM 715 O O . ARG A 1 90 ? -2.376 7.575 14.117 1.00 96.06 90 ARG A O 1
ATOM 722 N N . ASP A 1 91 ? -3.715 6.590 12.620 1.00 95.62 91 ASP A N 1
ATOM 723 C CA . ASP A 1 91 ? -4.951 6.743 13.398 1.00 95.62 91 ASP A CA 1
ATOM 724 C C . ASP A 1 91 ? -4.928 5.942 14.707 1.00 95.62 91 ASP A C 1
ATOM 726 O O . ASP A 1 91 ? -5.503 6.360 15.710 1.00 95.62 91 ASP A O 1
ATOM 730 N N . THR A 1 92 ? -4.204 4.822 14.726 1.00 95.31 92 THR A N 1
ATOM 731 C CA . THR A 1 92 ? -3.954 4.027 15.939 1.00 95.31 92 THR A CA 1
ATOM 732 C C . THR A 1 92 ? -2.774 4.532 16.776 1.00 95.31 92 THR A C 1
ATOM 734 O O . THR A 1 92 ? -2.482 3.955 17.823 1.00 95.31 92 THR A O 1
ATOM 737 N N . GLY A 1 93 ? -2.090 5.598 16.344 1.00 93.50 93 GLY A N 1
ATOM 738 C CA . GLY A 1 93 ? -0.958 6.197 17.057 1.00 93.50 93 GLY A CA 1
ATOM 739 C C . GLY A 1 93 ? 0.315 5.344 17.064 1.00 93.50 93 GLY A C 1
ATOM 740 O O . GLY A 1 93 ? 1.187 5.562 17.902 1.00 93.50 93 GLY A O 1
ATOM 741 N N . ARG A 1 94 ? 0.430 4.362 16.161 1.00 93.19 94 ARG A N 1
ATOM 742 C CA . ARG A 1 94 ? 1.587 3.456 16.051 1.00 93.19 94 ARG A CA 1
ATOM 743 C C . ARG A 1 94 ? 2.740 4.075 15.265 1.00 93.19 94 ARG A C 1
ATOM 745 O O . ARG A 1 94 ? 3.891 3.818 15.598 1.00 93.19 94 ARG A O 1
ATOM 752 N N . VAL A 1 95 ? 2.422 4.865 14.237 1.00 93.81 95 VAL A N 1
ATOM 753 C CA . VAL A 1 95 ? 3.389 5.575 13.383 1.00 93.81 95 VAL A CA 1
ATOM 754 C C . VAL A 1 95 ? 2.835 6.966 13.072 1.00 93.81 95 VAL A C 1
ATOM 756 O O . VAL A 1 95 ? 1.849 7.081 12.346 1.00 93.81 95 VAL A O 1
ATOM 759 N N . GLY A 1 96 ? 3.446 8.025 13.609 1.00 91.88 96 GLY A N 1
ATOM 760 C CA . GLY A 1 96 ? 2.945 9.398 13.444 1.00 91.88 96 GLY A CA 1
ATOM 761 C C . GLY A 1 96 ? 2.967 9.870 11.987 1.00 91.88 96 GLY A C 1
ATOM 762 O O . GLY A 1 96 ? 2.014 10.477 11.502 1.00 91.88 96 GLY A O 1
ATOM 763 N N . GLU A 1 97 ? 4.019 9.491 11.272 1.00 93.69 97 GLU A N 1
ATOM 764 C CA . GLU A 1 97 ? 4.313 9.810 9.877 1.00 93.69 97 GLU A CA 1
ATOM 765 C C . GLU A 1 97 ? 3.488 8.978 8.883 1.00 93.69 97 GLU A C 1
ATOM 767 O O . GLU A 1 97 ? 3.605 9.153 7.669 1.00 93.69 97 GLU A O 1
ATOM 772 N N . GLY A 1 98 ? 2.626 8.075 9.369 1.00 93.88 98 GLY A N 1
ATOM 773 C CA . GLY A 1 98 ? 1.866 7.157 8.523 1.00 93.88 98 GLY A CA 1
ATOM 774 C C . GLY A 1 98 ? 1.014 7.868 7.464 1.00 93.88 98 GLY A C 1
ATOM 775 O O . GLY A 1 98 ? 0.931 7.396 6.332 1.00 93.88 98 GLY A O 1
ATOM 776 N N . ALA A 1 99 ? 0.458 9.046 7.773 1.00 94.88 99 ALA A N 1
ATOM 777 C CA . ALA A 1 99 ? -0.311 9.837 6.807 1.00 94.88 99 ALA A CA 1
ATOM 778 C C . ALA A 1 99 ? 0.563 10.414 5.674 1.00 94.88 99 ALA A C 1
ATOM 780 O O . ALA A 1 99 ? 0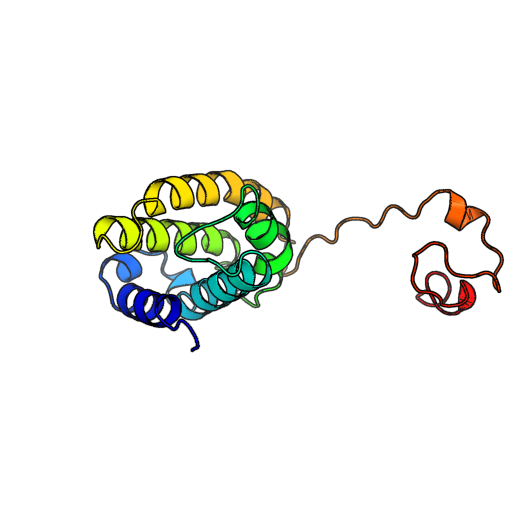.180 10.354 4.502 1.00 94.88 99 ALA A O 1
ATOM 781 N N . ASP A 1 100 ? 1.754 10.925 5.996 1.00 96.25 100 ASP A N 1
ATOM 782 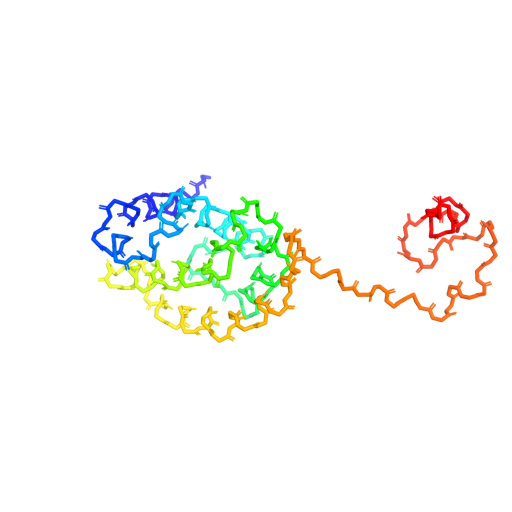C CA . ASP A 1 100 ? 2.698 11.448 5.001 1.00 96.25 100 ASP A CA 1
ATOM 783 C C . ASP A 1 100 ? 3.231 10.324 4.109 1.00 96.25 100 ASP A C 1
ATOM 785 O O . ASP A 1 100 ? 3.321 10.458 2.884 1.00 96.25 100 ASP A O 1
ATOM 789 N N . TRP A 1 101 ? 3.518 9.168 4.710 1.00 96.94 101 TRP A N 1
ATOM 790 C CA . TRP A 1 101 ? 3.931 7.977 3.979 1.00 96.94 101 TRP A CA 1
ATOM 791 C C . TRP A 1 101 ? 2.819 7.470 3.061 1.00 96.94 101 TRP A C 1
ATOM 793 O O . TRP A 1 101 ? 3.082 7.189 1.893 1.00 96.94 101 TRP A O 1
ATOM 803 N N . ALA A 1 102 ? 1.569 7.423 3.526 1.00 97.19 102 ALA A N 1
ATOM 804 C CA . ALA A 1 102 ? 0.421 7.063 2.695 1.00 97.19 102 ALA A CA 1
ATOM 805 C C . ALA A 1 102 ? 0.264 8.007 1.493 1.00 97.19 102 ALA A C 1
ATOM 807 O O . ALA A 1 102 ? 0.089 7.551 0.358 1.00 97.19 102 ALA A O 1
ATOM 808 N N . ALA A 1 103 ? 0.399 9.319 1.707 1.00 96.75 103 ALA A N 1
ATOM 809 C CA . ALA A 1 103 ? 0.392 10.300 0.627 1.00 96.75 103 ALA A CA 1
ATOM 810 C C . ALA A 1 103 ? 1.523 10.036 -0.383 1.00 96.75 103 ALA A C 1
ATOM 812 O O . ALA A 1 103 ? 1.283 10.023 -1.595 1.00 96.75 103 ALA A O 1
ATOM 813 N N . GLN A 1 104 ? 2.737 9.740 0.092 1.00 96.75 104 GLN A N 1
ATOM 814 C CA . GLN A 1 104 ? 3.868 9.399 -0.771 1.00 96.75 104 GLN A CA 1
ATOM 815 C C . GLN A 1 104 ? 3.609 8.124 -1.591 1.00 96.75 104 GLN A C 1
ATOM 817 O O . GLN A 1 104 ? 3.874 8.101 -2.796 1.00 96.75 104 GLN A O 1
ATOM 822 N N . ILE A 1 105 ? 3.051 7.080 -0.973 1.00 97.88 105 ILE A N 1
ATOM 823 C CA . ILE A 1 105 ? 2.671 5.831 -1.646 1.00 97.88 105 ILE A CA 1
ATOM 824 C C . ILE A 1 105 ? 1.672 6.108 -2.775 1.00 97.88 105 ILE A C 1
ATOM 826 O O . ILE A 1 105 ? 1.879 5.638 -3.897 1.00 97.88 105 ILE A O 1
ATOM 830 N N . ARG A 1 106 ? 0.644 6.931 -2.529 1.00 97.31 106 ARG A N 1
ATOM 831 C CA . ARG A 1 106 ? -0.348 7.309 -3.552 1.00 97.31 106 ARG A CA 1
ATOM 832 C C . ARG A 1 106 ? 0.266 8.106 -4.702 1.00 97.31 106 ARG A C 1
ATOM 834 O O . ARG A 1 106 ? -0.067 7.857 -5.859 1.00 97.31 106 ARG A O 1
ATOM 841 N N . VAL A 1 107 ? 1.215 9.002 -4.421 1.00 96.12 107 VAL A N 1
ATOM 842 C CA . VAL A 1 107 ? 1.967 9.724 -5.465 1.00 96.12 107 VAL A CA 1
ATOM 843 C C . VAL A 1 107 ? 2.776 8.753 -6.336 1.00 96.12 107 VAL A C 1
ATOM 845 O O . VAL A 1 107 ? 2.796 8.879 -7.562 1.00 96.12 107 VAL A O 1
ATOM 848 N N . ILE A 1 108 ? 3.411 7.746 -5.730 1.00 95.75 108 ILE A N 1
ATOM 849 C CA . ILE A 1 108 ? 4.219 6.743 -6.443 1.00 95.75 108 ILE A CA 1
ATOM 850 C C . ILE A 1 108 ? 3.347 5.710 -7.178 1.00 95.75 108 ILE A C 1
ATOM 852 O O . ILE A 1 108 ? 3.808 5.109 -8.153 1.00 95.75 108 ILE A O 1
ATOM 856 N N . ALA A 1 109 ? 2.091 5.509 -6.768 1.00 96.00 109 ALA A N 1
ATOM 857 C CA . ALA A 1 109 ? 1.195 4.487 -7.315 1.00 96.00 109 ALA A CA 1
ATOM 858 C C . ALA A 1 109 ? 1.065 4.550 -8.846 1.00 96.00 109 ALA A C 1
ATOM 860 O O . ALA A 1 109 ? 1.008 3.514 -9.511 1.00 96.00 109 ALA A O 1
ATOM 861 N N . ARG A 1 110 ? 1.108 5.754 -9.433 1.00 94.31 110 ARG A N 1
ATOM 862 C CA . ARG A 1 110 ? 1.147 5.924 -10.893 1.00 94.31 110 ARG A CA 1
ATOM 863 C C . ARG A 1 110 ?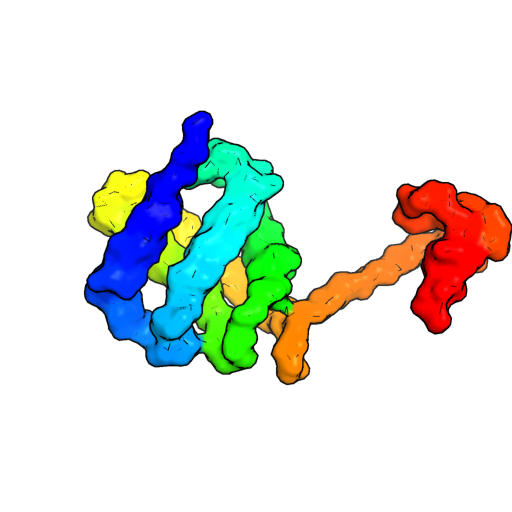 2.377 5.254 -11.515 1.00 94.31 110 ARG A C 1
ATOM 865 O O . ARG A 1 110 ? 2.232 4.433 -12.413 1.00 94.31 110 ARG A O 1
ATOM 872 N N . SER A 1 111 ? 3.568 5.549 -10.996 1.00 93.31 111 SER A N 1
ATOM 873 C CA . SER A 1 111 ? 4.829 4.950 -11.451 1.00 93.31 111 SER A CA 1
ATOM 874 C C . SER A 1 111 ? 4.865 3.437 -11.231 1.00 93.31 111 SER A C 1
ATOM 876 O O . SER A 1 111 ? 5.451 2.715 -12.033 1.00 93.31 111 SER A O 1
ATOM 878 N N . TYR A 1 112 ? 4.239 2.940 -10.161 1.00 93.94 112 TYR A N 1
ATOM 879 C CA . TYR A 1 112 ? 4.042 1.504 -9.950 1.00 93.94 112 TYR A CA 1
ATOM 880 C C . TYR A 1 112 ? 3.188 0.884 -11.066 1.00 93.94 112 TYR A C 1
ATOM 882 O O . TYR A 1 112 ? 3.627 -0.066 -11.719 1.00 93.94 112 TYR A O 1
ATOM 890 N N . ASN A 1 113 ? 2.013 1.457 -11.337 1.00 92.38 113 ASN A N 1
ATOM 891 C CA . ASN A 1 113 ? 1.086 0.966 -12.358 1.00 92.38 113 ASN A CA 1
ATOM 892 C C . ASN A 1 113 ? 1.694 1.014 -13.763 1.00 92.38 113 ASN A C 1
ATOM 894 O O . ASN A 1 113 ? 1.547 0.066 -14.534 1.00 92.38 113 ASN A O 1
ATOM 898 N N . ASP A 1 114 ? 2.473 2.053 -14.069 1.00 90.75 114 ASP A N 1
ATOM 899 C CA . ASP A 1 114 ? 3.190 2.171 -15.339 1.00 90.75 114 ASP A CA 1
ATOM 900 C C . ASP A 1 114 ? 4.188 1.026 -15.563 1.00 90.75 114 ASP A C 1
ATOM 902 O O . ASP A 1 114 ? 4.514 0.712 -16.714 1.00 90.75 114 ASP A O 1
ATOM 906 N N . ARG A 1 115 ? 4.658 0.368 -14.495 1.00 87.31 115 ARG A N 1
ATOM 907 C CA . ARG A 1 115 ? 5.563 -0.787 -14.567 1.00 87.31 115 ARG A CA 1
ATOM 908 C C . ARG A 1 115 ? 4.848 -2.124 -14.692 1.00 87.31 115 ARG A C 1
ATOM 910 O O . ARG A 1 115 ? 5.524 -3.113 -14.975 1.00 87.31 115 ARG A O 1
ATOM 917 N N . LEU A 1 116 ? 3.530 -2.188 -14.540 1.00 87.56 116 LEU A N 1
ATOM 918 C CA . LEU A 1 116 ? 2.779 -3.419 -14.767 1.00 87.56 116 LEU A CA 1
ATOM 919 C C . LEU A 1 116 ? 2.636 -3.684 -16.275 1.00 87.56 116 LEU A C 1
ATOM 921 O O . LEU A 1 116 ? 2.448 -2.772 -17.085 1.00 87.56 116 LEU A O 1
ATOM 925 N N . LYS A 1 117 ? 2.780 -4.948 -16.678 1.00 80.31 117 LYS A N 1
ATOM 926 C CA . LYS A 1 117 ? 2.481 -5.409 -18.039 1.00 80.31 117 LYS A CA 1
ATOM 927 C C . LYS A 1 117 ? 1.029 -5.892 -18.127 1.00 80.31 117 LYS A C 1
ATOM 929 O O . LYS A 1 117 ? 0.572 -6.548 -17.191 1.00 80.31 117 LYS A O 1
ATOM 934 N N . PRO A 1 118 ? 0.338 -5.662 -19.258 1.00 65.69 118 PRO A N 1
ATOM 935 C CA . PRO A 1 118 ? -0.906 -6.368 -19.544 1.00 65.69 118 PRO A CA 1
ATOM 936 C C . PRO A 1 118 ? -0.614 -7.878 -19.635 1.00 65.69 118 PRO A C 1
ATOM 938 O O . PRO A 1 118 ? 0.264 -8.281 -20.396 1.00 65.69 118 PRO A O 1
ATOM 941 N N . GLY A 1 119 ? -1.303 -8.691 -18.826 1.00 63.62 119 GLY A N 1
ATOM 942 C CA . GLY A 1 119 ? -1.124 -10.152 -18.761 1.00 63.62 119 GLY A CA 1
ATOM 943 C C . GLY A 1 119 ? -0.151 -10.662 -17.690 1.00 63.62 119 GLY A C 1
ATOM 944 O O . GLY A 1 119 ? 0.327 -11.788 -17.791 1.00 63.62 119 GLY A O 1
ATOM 945 N N . GLY A 1 120 ? 0.177 -9.835 -16.696 1.00 59.59 120 GLY A N 1
ATOM 946 C CA . GLY A 1 120 ? 0.930 -10.267 -15.525 1.00 59.59 120 GLY A CA 1
ATOM 947 C C . GLY A 1 120 ? 2.447 -10.247 -15.734 1.00 59.59 120 GLY A C 1
ATOM 948 O O . GLY A 1 120 ? 3.054 -11.127 -16.335 1.00 59.59 120 GLY A O 1
ATOM 949 N N . GLY A 1 121 ? 3.113 -9.229 -15.192 1.00 63.09 121 GLY A N 1
ATOM 950 C CA . GLY A 1 121 ? 4.574 -9.148 -15.132 1.00 63.09 121 GLY A CA 1
ATOM 951 C C . GLY A 1 121 ? 5.073 -7.717 -14.970 1.00 63.09 121 GLY A C 1
ATOM 952 O O . GLY A 1 121 ? 4.309 -6.765 -15.098 1.00 63.09 121 GLY A O 1
ATOM 953 N N . VAL A 1 122 ? 6.372 -7.556 -14.715 1.00 64.75 122 VAL A N 1
ATOM 954 C CA . VAL A 1 122 ? 7.015 -6.237 -14.584 1.00 64.75 122 VAL A CA 1
ATOM 955 C C . VAL A 1 122 ? 7.616 -5.829 -15.924 1.00 64.75 122 VAL A C 1
ATOM 957 O O . VAL A 1 122 ? 8.320 -6.623 -16.560 1.00 64.75 122 VAL A O 1
ATOM 960 N N . LYS A 1 123 ? 7.382 -4.592 -16.374 1.00 67.94 123 LYS A N 1
ATOM 961 C CA . LYS A 1 123 ? 8.149 -3.971 -17.460 1.00 67.94 123 LYS A CA 1
ATOM 962 C C . LYS A 1 123 ? 9.615 -3.957 -17.034 1.00 67.94 123 LYS A C 1
ATOM 964 O O . LYS A 1 123 ? 10.000 -3.266 -16.092 1.00 67.94 123 LYS A O 1
ATOM 969 N N . GLY A 1 124 ? 10.422 -4.788 -17.693 1.00 58.62 124 GLY A N 1
ATOM 970 C CA . GLY A 1 124 ? 11.862 -4.792 -17.485 1.00 58.62 124 GLY A CA 1
ATOM 971 C C . GLY A 1 124 ? 12.406 -3.419 -17.853 1.00 58.62 124 GLY A C 1
ATOM 972 O O . GLY A 1 124 ? 12.031 -2.871 -18.889 1.00 58.62 124 GLY A O 1
ATOM 973 N N . VAL A 1 125 ? 13.274 -2.861 -17.011 1.00 57.28 125 VAL A N 1
ATOM 974 C CA . VAL A 1 125 ? 14.063 -1.700 -17.420 1.00 57.28 125 VAL A CA 1
ATOM 975 C C . VAL A 1 125 ? 14.915 -2.165 -18.602 1.00 57.28 125 VAL A C 1
ATOM 977 O O . VAL A 1 125 ? 15.621 -3.170 -18.460 1.00 57.28 125 VAL A O 1
ATOM 980 N N . PRO A 1 126 ? 14.845 -1.511 -19.774 1.00 48.53 126 PRO A N 1
ATOM 981 C CA . PRO A 1 126 ? 15.745 -1.842 -20.862 1.00 48.53 126 PRO A CA 1
ATOM 982 C C . PRO A 1 126 ? 17.169 -1.600 -20.364 1.00 48.53 126 PRO A C 1
ATOM 984 O O . PRO A 1 126 ? 17.559 -0.462 -20.104 1.00 48.53 126 PRO A O 1
ATOM 987 N N . ILE A 1 127 ? 17.942 -2.676 -20.200 1.00 56.81 127 ILE A N 1
ATOM 988 C CA . ILE A 1 127 ? 19.369 -2.573 -19.911 1.00 56.81 127 ILE A CA 1
ATOM 989 C C . ILE A 1 127 ? 19.993 -1.944 -21.154 1.00 56.81 127 ILE A C 1
ATOM 991 O O . ILE A 1 127 ? 20.238 -2.627 -22.152 1.00 56.81 127 ILE A O 1
ATOM 995 N N . ARG A 1 128 ? 20.213 -0.625 -21.120 1.00 53.56 128 ARG A N 1
ATOM 996 C CA . ARG A 1 128 ? 21.036 0.050 -22.120 1.00 53.56 128 ARG A CA 1
ATOM 997 C C . ARG A 1 128 ? 22.440 -0.507 -21.950 1.00 53.56 128 ARG A C 1
ATOM 999 O O . ARG A 1 128 ? 23.146 -0.155 -21.011 1.00 53.56 128 ARG A O 1
ATOM 1006 N N . ARG A 1 129 ? 22.813 -1.443 -22.824 1.00 55.38 129 ARG A N 1
ATOM 1007 C CA . ARG A 1 129 ? 24.193 -1.916 -22.926 1.00 55.38 129 ARG A CA 1
ATOM 1008 C C . ARG A 1 129 ? 25.074 -0.682 -23.164 1.00 55.38 129 ARG A C 1
ATOM 1010 O O . ARG A 1 129 ? 24.784 0.045 -24.116 1.00 55.38 129 ARG A O 1
ATOM 1017 N N . PRO A 1 130 ? 26.104 -0.431 -22.336 1.00 56.12 130 PRO A N 1
ATOM 1018 C CA . PRO A 1 130 ? 27.097 0.599 -22.624 1.00 56.12 130 PRO A CA 1
ATOM 1019 C C . PRO A 1 130 ? 27.607 0.458 -24.062 1.00 56.12 130 PRO A C 1
ATOM 1021 O O . PRO A 1 130 ? 27.759 -0.660 -24.558 1.00 56.12 130 PRO A O 1
ATOM 1024 N N . ALA A 1 131 ? 27.879 1.563 -24.752 1.00 57.53 131 ALA A N 1
ATOM 1025 C CA . ALA A 1 131 ? 28.391 1.515 -26.125 1.00 57.53 131 ALA A CA 1
ATOM 1026 C C . ALA A 1 131 ? 29.705 0.706 -26.238 1.00 57.53 131 ALA A C 1
ATOM 1028 O O . ALA A 1 131 ? 29.971 0.097 -27.269 1.00 57.53 131 ALA A O 1
ATOM 1029 N N . GLU A 1 132 ? 30.464 0.585 -25.144 1.00 55.16 132 GLU A N 1
ATOM 1030 C CA . GLU A 1 132 ? 31.664 -0.257 -25.025 1.00 55.16 132 GLU A CA 1
AT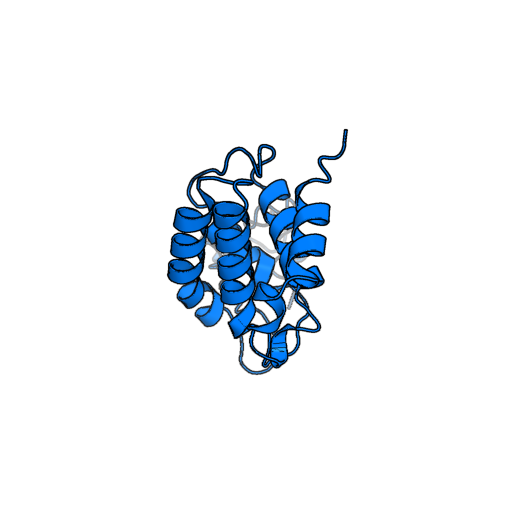OM 1031 C C . GLU A 1 132 ? 31.392 -1.758 -25.259 1.00 55.16 132 GLU A C 1
ATOM 1033 O O . GLU A 1 132 ? 32.287 -2.505 -25.653 1.00 55.16 132 GLU A O 1
ATOM 1038 N N . VAL A 1 133 ? 30.142 -2.222 -25.098 1.00 53.78 133 VAL A N 1
ATOM 1039 C CA . VAL A 1 133 ? 29.745 -3.614 -25.383 1.00 53.78 133 VAL A CA 1
ATOM 1040 C C . VAL A 1 133 ? 29.693 -3.904 -26.892 1.00 53.78 133 VAL A C 1
ATOM 1042 O O . VAL A 1 133 ? 29.586 -5.066 -27.279 1.00 53.78 133 VAL A O 1
ATOM 1045 N N . ALA A 1 134 ? 29.742 -2.887 -27.758 1.00 57.28 134 ALA A N 1
ATOM 1046 C CA . ALA A 1 134 ? 29.860 -3.091 -29.204 1.00 57.28 134 ALA A CA 1
ATOM 1047 C C . ALA A 1 134 ? 31.281 -3.517 -29.622 1.00 57.28 134 ALA A C 1
ATOM 1049 O O . ALA A 1 134 ? 31.431 -4.174 -30.649 1.00 57.28 134 ALA A O 1
ATOM 1050 N N . SER A 1 135 ? 32.293 -3.205 -28.803 1.00 61.34 135 SER A N 1
ATOM 1051 C CA . SER A 1 135 ? 33.712 -3.416 -29.128 1.00 61.34 135 SER A CA 1
ATOM 1052 C C . SER A 1 135 ? 34.381 -4.534 -28.322 1.00 61.34 135 SER A C 1
ATOM 1054 O O . SER A 1 135 ? 35.517 -4.892 -28.616 1.00 61.34 135 SER A O 1
ATOM 1056 N N . ALA A 1 136 ? 33.708 -5.095 -27.309 1.00 69.69 136 ALA A N 1
ATOM 1057 C CA . ALA A 1 136 ? 34.262 -6.176 -26.495 1.00 69.69 136 ALA A CA 1
ATOM 1058 C C . ALA A 1 136 ? 34.416 -7.467 -27.319 1.00 69.69 136 ALA A C 1
ATOM 1060 O O . ALA A 1 136 ? 33.440 -8.033 -27.825 1.00 69.69 136 ALA A O 1
ATOM 1061 N N . GLY A 1 137 ? 35.647 -7.966 -27.427 1.00 77.06 137 GLY A N 1
ATOM 1062 C CA . GLY A 1 137 ? 35.958 -9.221 -28.089 1.00 77.06 137 GLY A CA 1
ATOM 1063 C C . GLY A 1 137 ? 35.340 -10.414 -27.361 1.00 77.06 137 GLY A C 1
ATOM 1064 O O . GLY A 1 137 ? 35.113 -10.422 -26.152 1.00 77.06 137 GLY A O 1
ATOM 1065 N N . ARG A 1 138 ? 35.080 -11.499 -28.100 1.00 81.88 138 ARG A N 1
ATOM 1066 C CA . ARG A 1 138 ? 34.376 -12.698 -27.602 1.00 81.88 138 ARG A CA 1
ATOM 1067 C C . ARG A 1 138 ? 35.006 -13.295 -26.322 1.00 81.88 138 ARG A C 1
ATOM 1069 O O . ARG A 1 138 ? 34.304 -13.916 -25.520 1.00 81.88 138 ARG A O 1
ATOM 1076 N N . ASN A 1 139 ? 36.312 -13.127 -26.112 1.00 86.31 139 ASN A N 1
ATOM 1077 C CA . ASN A 1 139 ? 37.038 -13.644 -24.946 1.00 86.31 139 ASN A CA 1
ATOM 1078 C C . ASN A 1 139 ? 37.311 -12.609 -23.842 1.00 86.31 139 ASN A C 1
ATOM 1080 O O . ASN A 1 139 ? 37.769 -13.030 -22.778 1.00 86.31 139 ASN A O 1
ATOM 1084 N N . ASP A 1 140 ? 37.015 -11.329 -24.068 1.00 85.31 140 ASP A N 1
ATOM 1085 C CA . ASP A 1 140 ? 37.293 -10.251 -23.117 1.00 85.31 140 ASP A CA 1
ATOM 1086 C C . ASP A 1 140 ? 36.398 -10.342 -21.878 1.00 85.31 140 ASP A C 1
ATOM 1088 O O . ASP A 1 140 ? 35.316 -10.950 -21.937 1.00 85.31 140 ASP A O 1
ATOM 1092 N N . PRO A 1 141 ? 36.825 -9.780 -20.733 1.00 82.38 141 PRO A N 1
ATOM 1093 C CA . PRO A 1 141 ? 35.949 -9.625 -19.579 1.00 82.38 141 PRO A CA 1
ATOM 1094 C C . PRO A 1 141 ? 34.680 -8.864 -19.977 1.00 82.38 141 PRO A C 1
ATOM 1096 O O . PRO A 1 141 ? 34.720 -7.874 -20.702 1.00 82.38 141 PRO A O 1
ATOM 1099 N N . CYS A 1 142 ? 33.525 -9.350 -19.524 1.00 82.31 142 CYS A N 1
ATOM 1100 C CA . CYS A 1 142 ? 32.244 -8.753 -19.867 1.00 82.31 142 CYS A CA 1
ATOM 1101 C C . CYS A 1 142 ? 32.162 -7.329 -19.298 1.00 82.31 142 CYS A C 1
ATOM 1103 O O . CYS A 1 142 ? 32.219 -7.184 -18.073 1.00 82.31 142 CYS A O 1
ATOM 1105 N N . PRO A 1 143 ? 31.890 -6.307 -20.134 1.00 75.75 143 PRO A N 1
ATOM 1106 C CA . PRO A 1 143 ? 31.729 -4.919 -19.683 1.00 75.75 143 PRO A CA 1
ATOM 1107 C C . PRO A 1 143 ? 30.486 -4.713 -18.799 1.00 75.75 143 PRO A C 1
ATOM 1109 O O . PRO A 1 143 ? 30.274 -3.649 -18.240 1.00 75.75 143 PRO A O 1
ATOM 1112 N N . CYS A 1 144 ? 29.662 -5.750 -18.628 1.00 73.56 144 CYS A N 1
ATOM 1113 C CA . CYS A 1 144 ? 28.538 -5.791 -17.698 1.00 73.56 144 CYS A CA 1
ATOM 1114 C C . CYS A 1 144 ? 28.938 -5.932 -16.214 1.00 73.56 144 CYS A C 1
ATOM 1116 O O . CYS A 1 144 ? 28.062 -6.115 -15.373 1.00 73.56 144 CYS A O 1
ATOM 1118 N N . GLY A 1 145 ? 30.238 -5.954 -15.893 1.00 70.94 145 GLY A N 1
ATOM 1119 C CA . GLY A 1 145 ? 30.734 -6.070 -14.515 1.00 70.94 145 GLY A CA 1
ATOM 1120 C C . GLY A 1 145 ? 30.611 -7.469 -13.900 1.00 70.94 145 GLY A C 1
ATOM 1121 O O . GLY A 1 145 ? 30.860 -7.648 -12.716 1.00 70.94 145 GLY A O 1
ATOM 1122 N N . SER A 1 146 ? 30.253 -8.492 -14.685 1.00 79.25 146 SER A N 1
ATOM 1123 C CA . SER A 1 146 ? 30.032 -9.855 -14.166 1.00 79.25 146 SER A 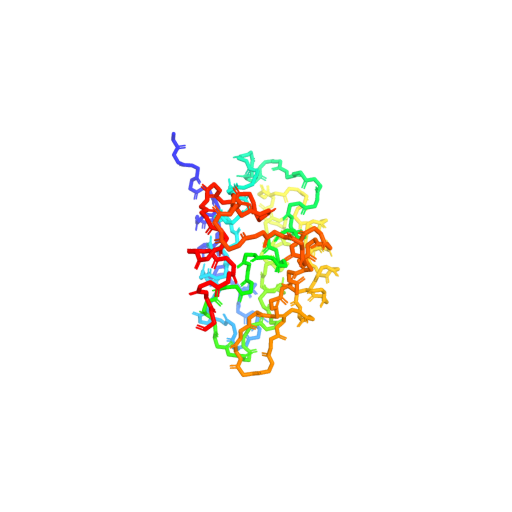CA 1
ATOM 1124 C C . SER A 1 146 ? 31.309 -10.657 -13.887 1.00 79.25 146 SER A C 1
ATOM 1126 O O . SER A 1 146 ? 31.218 -11.788 -13.410 1.00 79.25 146 SER A O 1
ATOM 1128 N N . GLY A 1 147 ? 32.482 -10.147 -14.279 1.00 78.25 147 GLY A N 1
ATOM 1129 C CA . GLY A 1 147 ? 33.765 -10.863 -14.210 1.00 78.25 147 GLY A CA 1
ATOM 1130 C C . GLY A 1 147 ? 33.893 -12.066 -15.162 1.00 78.25 147 GLY A C 1
ATOM 1131 O O . GLY A 1 147 ? 34.934 -12.717 -15.205 1.00 78.25 147 GLY A O 1
ATOM 1132 N N . LYS A 1 148 ? 32.857 -12.384 -15.951 1.00 83.69 148 LYS A N 1
ATOM 1133 C CA . LYS A 1 148 ? 32.835 -13.513 -16.901 1.00 83.69 148 LYS A CA 1
ATOM 1134 C C . LYS A 1 148 ? 33.288 -13.071 -18.292 1.00 83.69 148 LYS A C 1
ATOM 1136 O O . LYS A 1 148 ? 33.076 -11.926 -18.664 1.00 83.69 148 LYS A O 1
ATOM 1141 N N . LYS A 1 149 ? 33.822 -13.991 -19.109 1.00 84.88 149 LYS A N 1
ATOM 1142 C CA . LYS A 1 149 ? 34.115 -13.718 -20.534 1.00 84.88 149 LYS A CA 1
ATOM 1143 C C . LYS A 1 149 ? 32.841 -13.313 -21.284 1.00 84.88 149 LYS A C 1
ATOM 1145 O O . LYS A 1 149 ? 31.799 -13.941 -21.074 1.00 84.88 149 LYS A O 1
ATOM 1150 N N . PHE A 1 150 ? 32.927 -12.351 -22.201 1.00 87.06 150 PHE A N 1
ATOM 1151 C CA . PHE A 1 150 ? 31.786 -11.793 -22.935 1.00 87.06 150 PHE A CA 1
ATOM 1152 C C . PHE A 1 150 ? 30.927 -12.877 -23.617 1.00 87.06 150 PHE A C 1
ATOM 1154 O O . PHE A 1 150 ? 29.705 -12.901 -23.436 1.00 87.06 150 PHE A O 1
ATOM 1161 N N . LYS A 1 151 ? 31.560 -13.876 -24.258 1.00 84.31 151 LYS A N 1
ATOM 1162 C CA . LYS A 1 151 ? 30.883 -15.053 -24.853 1.00 84.31 151 LYS A CA 1
ATOM 1163 C C . LYS A 1 151 ? 30.090 -15.930 -23.896 1.00 84.31 151 LYS A C 1
ATOM 1165 O O . LYS A 1 151 ? 29.197 -16.638 -24.336 1.00 84.31 151 LYS A O 1
ATOM 1170 N N . LYS A 1 152 ? 30.448 -15.939 -22.611 1.00 84.94 152 LYS A N 1
ATOM 1171 C CA . LYS A 1 152 ? 29.780 -16.731 -21.565 1.00 84.94 152 LYS A CA 1
ATOM 1172 C C . LYS A 1 152 ? 28.831 -15.883 -20.711 1.00 84.94 152 LYS A C 1
ATOM 1174 O O . LYS A 1 152 ? 28.326 -16.363 -19.700 1.00 84.94 152 LYS A O 1
ATOM 1179 N N . CYS A 1 153 ? 28.630 -14.619 -21.073 1.00 85.50 153 CYS A N 1
ATOM 1180 C CA . CYS A 1 153 ? 27.763 -13.701 -20.353 1.00 85.50 153 CYS A CA 1
ATOM 1181 C C . CYS A 1 153 ? 26.762 -13.058 -21.317 1.00 85.50 153 CYS A C 1
ATOM 1183 O O . CYS A 1 153 ? 25.857 -13.743 -21.781 1.00 85.50 153 CYS A O 1
ATOM 1185 N N . CYS A 1 154 ? 26.924 -11.777 -21.645 1.00 77.75 154 CYS A N 1
ATOM 1186 C CA . CYS A 1 154 ? 25.973 -11.031 -22.464 1.00 77.75 154 CYS A CA 1
ATOM 1187 C C . CYS A 1 154 ? 25.800 -11.565 -23.894 1.00 77.75 154 CYS A C 1
ATOM 1189 O O . CYS A 1 154 ? 24.732 -11.368 -24.456 1.00 77.75 154 CYS A O 1
ATOM 1191 N N . MET A 1 155 ? 26.799 -12.236 -24.478 1.00 78.12 155 MET A N 1
ATOM 1192 C CA . MET A 1 155 ? 26.687 -12.813 -25.829 1.00 78.12 155 MET A CA 1
ATOM 1193 C C . MET A 1 155 ? 26.165 -14.261 -25.825 1.00 78.12 155 MET A C 1
ATOM 1195 O O . MET A 1 155 ? 25.617 -14.716 -26.818 1.00 78.12 155 MET A O 1
ATOM 1199 N N . GLY A 1 156 ? 26.333 -14.995 -24.722 1.00 71.06 156 GLY A N 1
ATOM 1200 C CA . GLY A 1 156 ? 25.915 -16.400 -24.605 1.00 71.06 156 GLY A CA 1
ATOM 1201 C C . GLY A 1 156 ? 24.491 -16.597 -24.078 1.00 71.06 156 GLY A C 1
ATOM 1202 O O . GLY A 1 156 ? 24.117 -17.728 -23.796 1.00 71.06 156 GLY A O 1
ATOM 1203 N N . ARG A 1 157 ? 23.736 -15.508 -23.876 1.00 60.28 157 ARG A N 1
ATOM 1204 C CA . ARG A 1 157 ? 22.322 -15.506 -23.454 1.00 60.28 157 ARG A CA 1
ATOM 1205 C C . ARG A 1 157 ? 21.355 -15.219 -24.618 1.00 60.28 157 ARG A C 1
ATOM 1207 O O . ARG A 1 157 ? 20.274 -14.691 -24.372 1.00 60.28 157 ARG A O 1
ATOM 1214 N N . ALA A 1 158 ? 21.776 -15.494 -25.853 1.00 47.75 158 ALA A N 1
ATOM 1215 C CA . ALA A 1 158 ? 20.897 -15.504 -27.021 1.00 47.75 158 ALA A CA 1
ATOM 1216 C C . ALA A 1 158 ? 20.215 -16.869 -27.144 1.00 47.75 158 ALA A C 1
ATOM 1218 O O . ALA A 1 158 ? 20.918 -17.876 -26.892 1.00 47.75 158 ALA A O 1
#

InterPro domains:
  IPR004027 SEC-C motif [PF02810] (138-155)

Sequence (158 aa):
MFDNRWDNWSGDFAESFAAEQLDSRVRGCVSEILSHFGQSVRSIDRDFPDEVSAGTFATVLTEKMPRLVLPDDARPLAPEVIAQFLEYLRDTGRVGEGADWAAQIRVIARSYNDRLKPGGGVKGVPIRRPAEVASAGRNDPCPCGSGKKFKKCCMGRA

Radius of gyration: 19.54 Å; chains: 1; bounding box: 51×28×48 Å

Secondary structure (DSSP, 8-state):
----HHHHHHHHHHTSHHHHTS-TTTGGGHHHHHHHHHHHHHTT-TTTTT---TTHHHHIIIIIGGGS---TTTGGGHHHHHHHHHHHHHHTTS-TTHHHHHHHHHHHHHHHHHTBPTTS-B--------GGGGT--TTSBPTTSSSSBGGGTTSTT-

Organism: NCBI:txid3120278

Foldseek 3Di:
DDPCVQLVLLVVCLPDPLLVPDDPQCNVCLSVLSVQLQVQQCVPPVCPPVDHDPCSLLCCLQPRLLPRDGDPVNSLCSLVSQLSSLVVCCVVVNHVCSNVVSVVSVVSSVSSVVQADVPGGGNDDPPPDPPVQVVQDQQHQPPVPPRHRVVVPVVVPD

pLDDT: mean 86.25, std 13.12, range [46.53, 97.88]